Protein AF-A0A2S0X9G0-F1 (afdb_monomer_lite)

InterPro domains:
  IPR006170 Pheromone/general odorant binding protein [PF01395] (40-146)
  IPR006170 Pheromone/general odorant binding protein [SM00708] (43-147)
  IPR036728 Pheromone/general odorant binding protein superfamily [G3DSA:1.10.238.20] (31-153)
  IPR036728 Pheromone/general odorant binding protein superfamily [SSF47565] (37-153)

Foldseek 3Di:
DDDPPPPPPVVVVVVPPPPVPPQLPDLCPPHPLCCVLLVLLVLLVVLCVVLVDDLVLLVCQLQDPPLPDHDDDDSSLSSLLSSLVSLVQDDPPDQWGDCVSVVVSVVVDDPVSVVLVCQLQPPLGGQDDPDSSVRSVSSLSSSCVRHSSRRHRRNCSPVSVVSVVVVD

Sequence (168 aa):
MIFDCKLNLSIVLWLANTTLTAAFINDTWPPQVIIEAFDMVGFAEKCLKETNADIKKLEEFTFAHDLTNLPDDRSLKCYMACIFRQYQFLQPDNPRLQLQTLFNVFPAMTDDERSHFLKMASGCTKLRAKDPCDAVYIANVCMKRNANDYYYIPYDVEYWSNRNKNGK

Structure (mmCIF, N/CA/C/O backbone):
data_AF-A0A2S0X9G0-F1
#
_entry.id   AF-A0A2S0X9G0-F1
#
loop_
_atom_site.group_PDB
_atom_site.id
_atom_site.type_symbol
_atom_site.label_atom_id
_atom_site.label_alt_id
_atom_site.label_comp_id
_atom_site.label_asym_id
_atom_site.label_entity_id
_atom_site.label_seq_id
_atom_site.pdbx_PDB_ins_code
_atom_site.Cartn_x
_atom_site.Cartn_y
_atom_site.Cartn_z
_atom_site.occupancy
_atom_site.B_iso_or_equiv
_atom_site.auth_seq_id
_atom_site.auth_comp_id
_atom_site.auth_asym_id
_atom_site.auth_atom_id
_atom_site.pdbx_PDB_model_num
ATOM 1 N N . MET A 1 1 ? 51.648 -26.409 31.614 1.00 36.12 1 MET A N 1
ATOM 2 C CA . MET A 1 1 ? 50.204 -26.152 31.794 1.00 36.12 1 MET A CA 1
ATOM 3 C C . MET A 1 1 ? 49.610 -25.936 30.419 1.00 36.12 1 MET A C 1
ATOM 5 O O . MET A 1 1 ? 49.931 -24.950 29.775 1.00 36.12 1 MET A O 1
ATOM 9 N N . ILE A 1 2 ? 48.874 -26.934 29.940 1.00 36.69 2 ILE A N 1
ATOM 10 C CA . ILE A 1 2 ? 48.256 -26.984 28.614 1.00 36.69 2 ILE A CA 1
ATOM 11 C C . ILE A 1 2 ? 46.807 -26.537 28.819 1.00 36.69 2 ILE A C 1
ATOM 13 O O . ILE A 1 2 ? 46.077 -27.200 29.551 1.00 36.69 2 ILE A O 1
ATOM 17 N N . PHE A 1 3 ? 46.403 -25.405 28.240 1.00 39.44 3 PHE A N 1
ATOM 18 C CA . PHE A 1 3 ? 44.984 -25.071 28.122 1.00 39.44 3 PHE A CA 1
ATOM 19 C C . PHE A 1 3 ? 44.462 -25.719 26.839 1.00 39.44 3 PHE A C 1
ATOM 21 O O . PHE A 1 3 ? 44.583 -25.176 25.745 1.00 39.44 3 PHE A O 1
ATOM 28 N N . ASP A 1 4 ? 43.927 -26.925 27.005 1.00 41.88 4 ASP A N 1
ATOM 29 C CA . ASP A 1 4 ? 43.136 -27.651 26.015 1.00 41.88 4 ASP A CA 1
ATOM 30 C C . ASP A 1 4 ? 41.819 -26.887 25.786 1.00 41.88 4 ASP A C 1
ATOM 32 O O . ASP A 1 4 ? 40.852 -27.027 26.537 1.00 41.88 4 ASP A O 1
ATOM 36 N N . CYS A 1 5 ? 41.769 -26.032 24.763 1.00 42.88 5 CYS A N 1
ATOM 37 C CA . CYS A 1 5 ? 40.520 -25.424 24.313 1.00 42.88 5 CYS A CA 1
ATOM 38 C C . CYS A 1 5 ? 39.853 -26.372 23.306 1.00 42.88 5 CYS A C 1
ATOM 40 O O . CYS A 1 5 ? 39.975 -26.214 22.092 1.00 42.88 5 CYS A O 1
ATOM 42 N N . LYS A 1 6 ? 39.165 -27.405 23.808 1.00 45.22 6 LYS A N 1
ATOM 43 C CA . LYS A 1 6 ? 38.261 -28.228 22.993 1.00 45.22 6 LYS A CA 1
ATOM 44 C C . LYS A 1 6 ? 37.012 -27.411 22.669 1.00 45.22 6 LYS A C 1
ATOM 46 O O . LYS A 1 6 ? 36.006 -27.482 23.372 1.00 45.22 6 LYS A O 1
ATOM 51 N N . LEU A 1 7 ? 37.097 -26.613 21.608 1.00 47.53 7 LEU A N 1
ATOM 52 C CA . LEU A 1 7 ? 35.956 -25.930 21.012 1.00 47.53 7 LEU A CA 1
ATOM 53 C C . LEU A 1 7 ? 34.974 -27.003 20.509 1.00 47.53 7 LEU A C 1
ATOM 55 O O . LEU A 1 7 ? 35.264 -27.749 19.575 1.00 47.53 7 LEU A O 1
ATOM 59 N N 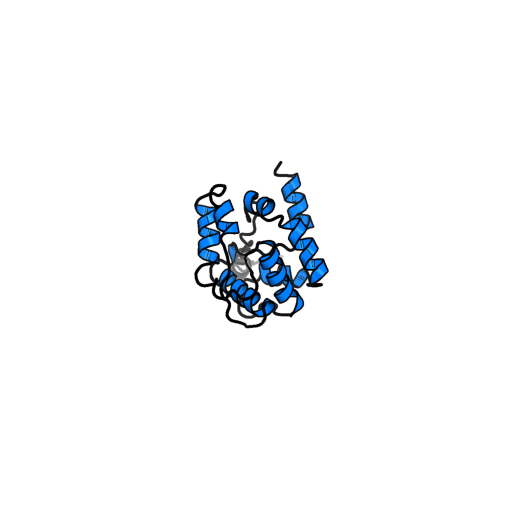. ASN A 1 8 ? 33.835 -27.139 21.186 1.00 45.47 8 ASN A N 1
ATOM 60 C CA . ASN A 1 8 ? 32.803 -28.111 20.848 1.00 45.47 8 ASN A CA 1
ATOM 61 C C . ASN A 1 8 ? 32.171 -27.722 19.499 1.00 45.47 8 ASN A C 1
ATOM 63 O O . ASN A 1 8 ? 31.402 -26.762 19.427 1.00 45.47 8 ASN A O 1
ATOM 67 N N . LEU A 1 9 ? 32.495 -28.472 18.437 1.00 50.16 9 LEU A N 1
ATOM 68 C CA . LEU A 1 9 ? 32.003 -28.260 17.065 1.00 50.16 9 LEU A CA 1
ATOM 69 C C . LEU A 1 9 ? 30.465 -28.212 16.958 1.00 50.16 9 LEU A C 1
ATOM 71 O O . LEU A 1 9 ? 29.936 -27.707 15.972 1.00 50.16 9 LEU A O 1
ATOM 75 N N . SER A 1 10 ? 29.742 -28.691 17.972 1.00 48.56 10 SER A N 1
ATOM 76 C CA . SER A 1 10 ? 28.276 -28.689 18.002 1.00 48.56 10 SER A CA 1
ATOM 77 C C . SER A 1 10 ? 27.670 -27.302 18.257 1.00 48.56 10 SER A C 1
ATOM 79 O O . SER A 1 10 ? 26.513 -27.080 17.920 1.00 48.56 10 SER A O 1
ATOM 81 N N . ILE A 1 11 ? 28.424 -26.358 18.837 1.00 50.12 11 ILE A N 1
ATOM 82 C CA . ILE A 1 11 ? 27.912 -25.015 19.178 1.00 50.12 11 ILE A CA 1
ATOM 83 C C . ILE A 1 11 ? 28.021 -24.055 17.979 1.00 50.12 11 ILE A C 1
ATOM 85 O O . ILE A 1 11 ? 27.203 -23.152 17.827 1.00 50.12 11 ILE A O 1
ATOM 89 N N . VAL A 1 12 ? 28.970 -24.290 17.066 1.00 49.12 12 VAL A N 1
ATOM 90 C CA . VAL A 1 12 ? 29.195 -23.435 15.884 1.00 49.12 12 VAL A CA 1
ATOM 91 C C . VAL A 1 12 ? 28.094 -23.606 14.823 1.00 49.12 12 VAL A C 1
ATOM 93 O O . VAL A 1 12 ? 27.843 -22.697 14.039 1.00 49.12 12 VAL A O 1
ATOM 96 N N . LEU A 1 13 ? 27.369 -24.729 14.832 1.00 46.62 13 LEU A N 1
ATOM 97 C CA . LEU A 1 13 ? 26.299 -25.016 13.866 1.00 46.62 13 LEU A CA 1
ATOM 98 C C . LEU A 1 13 ? 24.929 -24.413 14.226 1.00 46.62 13 LEU A C 1
ATOM 100 O O . LEU A 1 13 ? 24.051 -24.379 13.369 1.00 46.62 13 LEU A O 1
ATOM 104 N N . TRP A 1 14 ? 24.739 -23.893 15.443 1.00 45.81 14 TRP A N 1
ATOM 105 C CA . TRP A 1 14 ? 23.471 -23.255 15.840 1.00 45.81 14 TRP A CA 1
ATOM 106 C C . TRP A 1 14 ? 23.420 -21.742 15.586 1.00 45.81 14 TRP A C 1
ATOM 108 O O . TRP A 1 14 ? 22.341 -21.162 15.627 1.00 45.81 14 TRP A O 1
ATOM 118 N N . LEU A 1 15 ? 24.550 -21.099 15.273 1.00 50.56 15 LEU A N 1
ATOM 119 C CA . LEU A 1 15 ? 24.608 -19.653 15.001 1.00 50.56 15 LEU A CA 1
ATOM 120 C C . LEU A 1 15 ? 24.669 -19.300 13.506 1.00 50.56 15 LEU A C 1
ATOM 122 O O . LEU A 1 15 ? 24.696 -18.126 13.157 1.00 50.56 15 LEU A O 1
ATOM 126 N N . ALA A 1 16 ? 24.660 -20.293 12.616 1.00 49.66 16 ALA A N 1
ATOM 127 C CA . ALA A 1 16 ? 24.769 -20.090 11.169 1.00 49.66 16 ALA A CA 1
ATOM 128 C C . ALA A 1 16 ? 23.437 -20.219 10.410 1.00 49.66 16 ALA A C 1
ATOM 130 O O . ALA A 1 16 ? 23.449 -20.297 9.186 1.00 49.66 16 ALA A O 1
ATOM 131 N N . ASN A 1 17 ? 22.294 -20.245 11.107 1.00 47.69 17 ASN A N 1
ATOM 132 C CA . ASN A 1 17 ? 20.987 -20.408 10.460 1.00 47.69 17 ASN A CA 1
ATOM 133 C C . ASN A 1 17 ? 19.982 -19.293 10.774 1.00 47.69 17 ASN A C 1
ATOM 135 O O . ASN A 1 17 ? 18.775 -19.498 10.710 1.00 47.69 17 ASN A O 1
ATOM 139 N N . THR A 1 18 ? 20.466 -18.083 11.055 1.00 49.00 18 THR A N 1
ATOM 140 C CA . THR A 1 18 ? 19.700 -16.884 10.711 1.00 49.00 18 THR A CA 1
ATOM 141 C C . THR A 1 18 ? 20.084 -16.511 9.288 1.00 49.00 18 THR A C 1
ATOM 143 O O . THR A 1 18 ? 20.912 -15.627 9.069 1.00 49.00 18 THR A O 1
ATOM 146 N N . THR A 1 19 ? 19.526 -17.208 8.296 1.00 49.62 19 THR A N 1
ATOM 147 C CA . THR A 1 19 ? 19.419 -16.587 6.977 1.00 49.62 19 THR A CA 1
ATOM 148 C C . THR A 1 19 ? 18.639 -15.306 7.210 1.00 49.62 19 THR A C 1
ATOM 150 O O . THR A 1 19 ? 17.457 -15.356 7.545 1.00 49.62 19 THR A O 1
ATOM 153 N N . LEU A 1 20 ? 19.335 -14.176 7.134 1.00 49.47 20 LEU A N 1
ATOM 154 C CA . LEU A 1 20 ? 18.734 -12.864 7.033 1.00 49.47 20 LEU A CA 1
ATOM 155 C C . LEU A 1 20 ? 17.784 -12.950 5.835 1.00 49.47 20 LEU A C 1
ATOM 157 O O . LEU A 1 20 ? 18.220 -12.848 4.690 1.00 49.47 20 LEU A O 1
ATOM 161 N N . THR A 1 21 ? 16.502 -13.221 6.071 1.00 45.59 21 THR A N 1
ATOM 162 C CA . THR A 1 21 ? 15.461 -12.967 5.082 1.00 45.59 21 THR A CA 1
ATOM 163 C C . THR A 1 21 ? 15.353 -11.456 5.021 1.00 45.59 21 THR A C 1
ATOM 165 O O . THR A 1 21 ? 14.495 -10.853 5.658 1.00 45.59 21 THR A O 1
ATOM 168 N N . ALA A 1 22 ? 16.320 -10.828 4.353 1.00 48.28 22 ALA A N 1
ATOM 169 C CA . ALA A 1 22 ? 16.195 -9.449 3.949 1.00 48.28 22 ALA A CA 1
ATOM 170 C C . ALA A 1 22 ? 14.930 -9.400 3.093 1.00 48.28 22 ALA A C 1
ATOM 172 O O . ALA A 1 22 ? 14.829 -10.108 2.089 1.00 48.28 22 ALA A O 1
ATOM 173 N N . ALA A 1 23 ? 13.931 -8.658 3.562 1.00 48.69 23 ALA A N 1
ATOM 174 C CA . ALA A 1 23 ? 12.718 -8.415 2.808 1.00 48.69 23 ALA A CA 1
ATOM 175 C C . ALA A 1 23 ? 13.100 -7.962 1.387 1.00 48.69 23 ALA A C 1
ATOM 177 O O . ALA A 1 23 ? 13.974 -7.114 1.221 1.00 48.69 23 ALA A O 1
ATOM 178 N N . PHE A 1 24 ? 12.453 -8.516 0.358 1.00 53.22 24 PHE A N 1
ATOM 179 C CA . PHE A 1 24 ? 12.685 -8.141 -1.046 1.00 53.22 24 PHE A CA 1
ATOM 180 C C . PHE A 1 24 ? 12.216 -6.714 -1.389 1.00 53.22 24 PHE A C 1
ATOM 182 O O . PHE A 1 24 ? 12.339 -6.302 -2.542 1.00 53.22 24 PHE A O 1
ATOM 189 N N . ILE A 1 25 ? 11.747 -5.931 -0.407 1.00 58.75 25 ILE A N 1
ATOM 190 C CA . ILE A 1 25 ? 11.755 -4.462 -0.466 1.00 58.75 25 ILE A CA 1
ATOM 191 C C . ILE A 1 25 ? 13.230 -4.031 -0.457 1.00 58.75 25 ILE A C 1
ATOM 193 O O . ILE A 1 25 ? 13.806 -3.639 0.554 1.00 58.75 25 ILE A O 1
ATOM 197 N N . ASN A 1 26 ? 13.865 -4.236 -1.600 1.00 62.97 26 ASN A N 1
ATOM 198 C CA . ASN A 1 26 ? 15.242 -3.909 -1.896 1.00 62.97 26 ASN A CA 1
ATOM 199 C C . ASN A 1 26 ? 15.297 -2.515 -2.540 1.00 62.97 26 ASN A C 1
ATOM 201 O O . ASN A 1 26 ? 14.286 -1.819 -2.675 1.00 62.97 26 ASN A O 1
ATOM 205 N N . ASP A 1 27 ? 16.478 -2.123 -3.004 1.00 64.25 27 ASP A N 1
ATOM 206 C CA . ASP A 1 27 ? 16.679 -0.826 -3.652 1.00 64.25 27 ASP A CA 1
ATOM 207 C C . ASP A 1 27 ? 15.912 -0.658 -4.981 1.00 64.25 27 ASP A C 1
ATOM 209 O O . ASP A 1 27 ? 15.796 0.465 -5.469 1.00 64.25 27 ASP A O 1
ATOM 213 N N . THR A 1 28 ? 15.359 -1.729 -5.570 1.00 76.25 28 THR A N 1
ATOM 214 C CA . THR A 1 28 ? 14.681 -1.685 -6.880 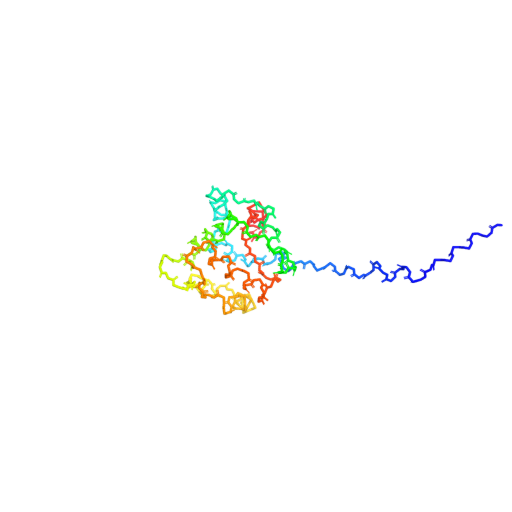1.00 76.25 28 THR A CA 1
ATOM 215 C C . THR A 1 28 ? 13.161 -1.830 -6.816 1.00 76.25 28 THR A C 1
ATOM 217 O O . THR A 1 28 ? 12.490 -1.515 -7.797 1.00 76.25 28 THR A O 1
ATOM 220 N N . TRP A 1 29 ? 12.594 -2.248 -5.680 1.00 84.12 29 TRP A N 1
ATOM 221 C CA . TRP A 1 29 ? 11.149 -2.384 -5.482 1.00 84.12 29 TRP A CA 1
ATOM 222 C C . TRP A 1 29 ? 10.610 -1.392 -4.430 1.00 84.12 29 TRP A C 1
ATOM 224 O O . TRP A 1 29 ? 11.281 -1.175 -3.419 1.00 84.12 29 TRP A O 1
ATOM 234 N N . PRO A 1 30 ? 9.416 -0.793 -4.618 1.00 89.50 30 PRO A N 1
ATOM 235 C CA . PRO A 1 30 ? 8.621 -0.778 -5.845 1.00 89.50 30 PRO A CA 1
ATOM 236 C C . PRO A 1 30 ? 9.349 -0.086 -7.011 1.00 89.50 30 PRO A C 1
ATOM 238 O O . PRO A 1 30 ? 10.266 0.703 -6.772 1.00 89.50 30 PRO A O 1
ATOM 241 N N . PRO A 1 31 ? 8.943 -0.352 -8.265 1.00 90.62 31 PRO A N 1
ATOM 242 C CA . PRO A 1 31 ? 9.550 0.269 -9.439 1.00 90.62 31 PRO A CA 1
ATOM 243 C C . PRO A 1 31 ? 9.440 1.795 -9.409 1.00 90.62 31 PRO A C 1
ATOM 245 O O . PRO A 1 31 ? 8.394 2.333 -9.040 1.00 90.62 31 PRO A O 1
ATOM 248 N N . GLN A 1 32 ? 10.472 2.499 -9.884 1.00 88.12 32 GLN A N 1
ATOM 249 C CA . GLN A 1 32 ? 10.495 3.970 -9.904 1.00 88.12 32 GLN A CA 1
ATOM 250 C C . GLN A 1 32 ? 9.287 4.570 -10.637 1.00 88.12 32 GLN A C 1
ATOM 252 O O . GLN A 1 32 ? 8.679 5.531 -10.170 1.00 88.12 32 GLN A O 1
ATOM 257 N N . VAL A 1 33 ? 8.868 3.937 -11.734 1.00 91.50 33 VAL A N 1
ATOM 258 C CA . VAL A 1 33 ? 7.690 4.365 -12.496 1.00 91.50 33 VAL A CA 1
ATOM 259 C C . VAL A 1 33 ? 6.392 4.300 -11.680 1.00 91.50 33 VAL A C 1
ATOM 261 O O . VAL A 1 33 ? 5.517 5.141 -11.861 1.00 91.50 33 VAL A O 1
ATOM 264 N N . I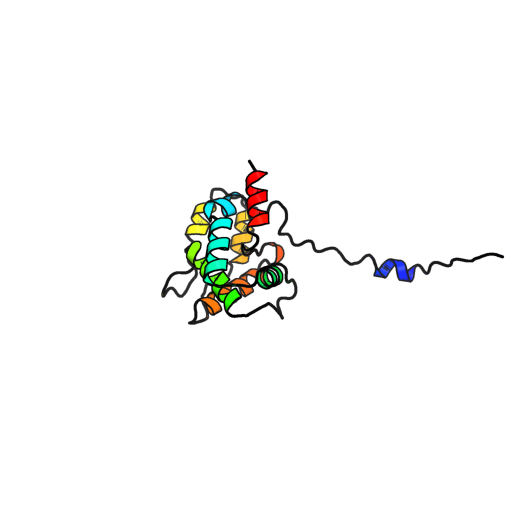LE A 1 34 ? 6.267 3.347 -10.748 1.00 92.62 34 ILE A N 1
ATOM 265 C CA . ILE A 1 34 ? 5.120 3.258 -9.833 1.00 92.62 34 ILE A CA 1
ATOM 266 C C . ILE A 1 34 ? 5.191 4.377 -8.798 1.00 92.62 34 ILE A C 1
ATOM 268 O O . ILE A 1 34 ? 4.180 5.023 -8.535 1.00 92.62 34 ILE A O 1
ATOM 272 N N . ILE A 1 35 ? 6.380 4.637 -8.250 1.00 90.19 35 ILE A N 1
ATOM 273 C CA . ILE A 1 35 ? 6.596 5.687 -7.248 1.00 90.19 35 ILE A CA 1
ATOM 274 C C . ILE A 1 35 ? 6.173 7.052 -7.793 1.00 90.19 35 ILE A C 1
ATOM 276 O O . ILE A 1 35 ? 5.465 7.795 -7.111 1.00 90.19 35 ILE A O 1
ATOM 280 N N . GLU A 1 36 ? 6.565 7.350 -9.030 1.00 90.62 36 GLU A N 1
ATOM 281 C CA . GLU A 1 36 ? 6.266 8.611 -9.707 1.00 90.62 36 GLU A CA 1
ATOM 282 C C . GLU A 1 36 ? 4.812 8.696 -10.174 1.00 90.62 36 GLU A C 1
ATOM 284 O O . GLU A 1 36 ? 4.138 9.685 -9.889 1.00 90.62 36 GLU A O 1
ATOM 289 N N . ALA A 1 37 ? 4.298 7.659 -10.848 1.00 92.69 37 ALA A N 1
ATOM 290 C CA . ALA A 1 37 ? 2.930 7.665 -11.373 1.00 92.69 37 ALA A CA 1
ATOM 291 C C . ALA A 1 37 ? 1.870 7.795 -10.270 1.00 92.69 37 ALA A C 1
ATOM 293 O O . ALA A 1 37 ? 0.782 8.319 -10.515 1.00 92.69 37 ALA A O 1
ATOM 294 N N . PHE A 1 38 ? 2.186 7.321 -9.065 1.00 93.56 38 PHE A N 1
ATOM 295 C CA . PHE A 1 38 ? 1.283 7.332 -7.925 1.00 93.56 38 PHE A CA 1
ATOM 296 C C . PHE A 1 38 ? 1.659 8.331 -6.830 1.00 93.56 38 PHE A C 1
ATOM 298 O O . PHE A 1 38 ? 1.062 8.244 -5.763 1.00 93.56 38 PHE A O 1
ATOM 305 N N . ASP A 1 39 ? 2.621 9.238 -7.050 1.00 93.12 39 ASP A N 1
ATOM 306 C CA . ASP A 1 39 ? 3.087 10.213 -6.045 1.00 93.12 39 ASP A CA 1
ATOM 307 C C . ASP A 1 39 ? 3.164 9.602 -4.630 1.00 93.12 39 ASP A C 1
ATOM 309 O O . ASP A 1 39 ? 2.537 10.065 -3.672 1.00 93.12 39 ASP A O 1
ATOM 313 N N . MET A 1 40 ? 3.865 8.466 -4.508 1.00 91.94 40 MET A N 1
ATOM 314 C CA . MET A 1 40 ? 3.816 7.654 -3.282 1.00 91.94 40 MET A CA 1
ATOM 315 C C . MET A 1 40 ? 4.235 8.456 -2.043 1.00 91.94 40 MET A C 1
ATOM 317 O O . MET A 1 40 ? 3.694 8.235 -0.960 1.00 91.94 40 MET A O 1
ATOM 321 N N . VAL A 1 41 ? 5.154 9.411 -2.218 1.00 91.31 41 VAL A N 1
ATOM 322 C CA . VAL A 1 41 ? 5.638 10.319 -1.173 1.00 91.31 41 VAL A CA 1
ATOM 323 C C . VAL A 1 41 ? 4.543 11.302 -0.755 1.00 91.31 41 VAL A C 1
ATOM 325 O O . VAL A 1 41 ? 4.163 11.317 0.417 1.00 91.31 41 VAL A O 1
ATOM 328 N N . GLY A 1 42 ? 3.983 12.073 -1.694 1.00 93.88 42 GLY A N 1
ATOM 329 C CA . GLY A 1 42 ? 2.966 13.077 -1.379 1.00 93.88 42 GLY A CA 1
ATOM 330 C C . GLY A 1 42 ? 1.683 12.460 -0.819 1.00 93.88 42 GLY A C 1
ATOM 331 O O . GLY A 1 42 ? 1.068 12.991 0.113 1.00 93.88 42 GLY A O 1
ATOM 332 N N . PHE A 1 43 ? 1.289 11.287 -1.317 1.00 95.94 43 PHE A N 1
ATOM 333 C CA . PHE A 1 43 ? 0.122 10.575 -0.797 1.00 95.94 43 PHE A CA 1
ATOM 334 C C . PHE A 1 43 ? 0.367 9.968 0.585 1.00 95.94 43 PHE A C 1
ATOM 336 O O . PHE A 1 43 ? -0.546 10.009 1.416 1.00 95.94 43 PHE A O 1
ATOM 343 N N . ALA A 1 44 ? 1.577 9.477 0.876 1.00 95.75 44 ALA A N 1
ATOM 344 C CA . ALA A 1 44 ? 1.928 9.028 2.220 1.00 95.75 44 ALA A CA 1
ATOM 345 C C . ALA A 1 44 ? 1.848 10.167 3.239 1.00 95.75 44 ALA A C 1
ATOM 347 O O . ALA A 1 44 ? 1.175 10.007 4.259 1.00 95.75 44 ALA A O 1
ATOM 348 N N . GLU A 1 45 ? 2.453 11.323 2.948 1.00 95.50 45 GLU A N 1
ATOM 349 C CA . GLU A 1 45 ? 2.397 12.511 3.812 1.00 95.50 45 GLU A CA 1
ATOM 350 C C . GLU A 1 45 ? 0.951 12.928 4.101 1.00 95.50 45 GLU A C 1
ATOM 352 O O . GLU A 1 45 ? 0.551 13.119 5.256 1.00 95.50 45 GLU A O 1
ATOM 357 N N . LYS A 1 46 ? 0.137 13.021 3.044 1.00 96.94 46 LYS A N 1
ATOM 358 C CA . LYS A 1 46 ? -1.275 13.391 3.149 1.00 96.94 46 LYS A CA 1
ATOM 359 C C . LYS A 1 46 ? -2.049 12.413 4.030 1.00 96.94 46 LYS A C 1
ATOM 361 O O . LYS A 1 46 ? -2.785 12.841 4.920 1.00 96.94 46 LYS A O 1
ATOM 366 N N . CYS A 1 47 ? -1.885 11.113 3.801 1.00 98.06 47 CYS A N 1
ATOM 367 C CA . CYS A 1 47 ? -2.624 10.093 4.534 1.00 98.06 47 CYS A CA 1
ATOM 368 C C . CYS A 1 47 ? -2.153 9.943 5.985 1.00 98.06 47 CYS A C 1
ATOM 370 O O . CYS A 1 47 ? -2.985 9.681 6.857 1.00 98.06 47 CYS A O 1
ATOM 372 N N . LEU A 1 48 ? -0.868 10.171 6.278 1.00 97.06 48 LEU A N 1
ATOM 373 C CA . LEU A 1 48 ? -0.353 10.204 7.650 1.00 97.06 48 LEU A CA 1
ATOM 374 C C . LEU A 1 48 ? -1.010 11.349 8.424 1.00 97.06 48 LEU A C 1
ATOM 376 O O . LEU A 1 48 ? -1.530 11.137 9.518 1.00 97.06 48 LEU A O 1
ATOM 380 N N . LYS A 1 49 ? -1.081 12.539 7.814 1.00 96.94 49 LYS A N 1
ATOM 381 C CA . LYS A 1 49 ? -1.738 13.711 8.406 1.00 96.94 49 LYS A CA 1
ATOM 382 C C . LYS A 1 49 ? -3.243 13.512 8.615 1.00 96.94 49 LYS A C 1
ATOM 384 O O . LYS A 1 49 ? -3.773 13.956 9.627 1.00 96.94 49 LYS A O 1
ATOM 389 N N . GLU A 1 50 ? -3.935 12.873 7.670 1.00 97.81 50 GLU A N 1
ATOM 390 C CA . GLU A 1 50 ? -5.386 12.641 7.758 1.00 97.81 50 GLU A CA 1
ATOM 391 C C . GLU A 1 50 ? -5.752 11.639 8.859 1.00 97.81 50 GLU A C 1
ATOM 393 O O . GLU A 1 50 ? -6.773 11.792 9.527 1.00 97.81 50 GLU A O 1
ATOM 398 N N . THR A 1 51 ? -4.937 10.602 9.039 1.00 97.94 51 THR A N 1
ATOM 399 C CA . THR A 1 51 ? -5.315 9.438 9.857 1.00 97.94 51 THR A CA 1
ATOM 400 C C . THR A 1 51 ? -4.600 9.366 11.195 1.00 97.94 51 THR A C 1
ATOM 402 O O . THR A 1 51 ? -5.043 8.621 12.070 1.00 97.94 51 THR A O 1
ATOM 405 N N . ASN A 1 52 ? -3.513 10.126 11.363 1.00 96.44 52 ASN A N 1
ATOM 406 C CA . ASN A 1 52 ? -2.620 10.038 12.515 1.00 96.44 52 ASN A CA 1
ATOM 407 C C . ASN A 1 52 ? -2.149 8.589 12.766 1.00 96.44 52 ASN A C 1
ATOM 409 O O . ASN A 1 52 ? -2.122 8.113 13.903 1.00 96.44 52 ASN A O 1
ATOM 413 N N . ALA A 1 53 ? -1.871 7.854 11.684 1.00 97.31 53 ALA A N 1
ATOM 414 C CA . ALA A 1 53 ? -1.374 6.486 11.753 1.00 97.31 53 ALA A CA 1
ATOM 415 C C . ALA A 1 53 ? 0.045 6.437 12.329 1.00 97.31 53 ALA A C 1
ATOM 417 O O . ALA A 1 53 ? 0.878 7.298 12.046 1.00 97.31 53 ALA A O 1
ATOM 418 N N . ASP A 1 54 ? 0.312 5.409 13.132 1.00 95.81 54 ASP A N 1
ATOM 419 C CA . ASP A 1 54 ? 1.636 5.170 13.696 1.00 95.81 54 ASP A CA 1
ATOM 420 C C . ASP A 1 54 ? 2.545 4.549 12.630 1.00 95.81 54 ASP A C 1
ATOM 422 O O . ASP A 1 54 ? 2.300 3.433 12.160 1.00 95.81 54 ASP A O 1
ATOM 426 N N . ILE A 1 55 ? 3.602 5.274 12.263 1.00 94.31 55 ILE A N 1
ATOM 427 C CA . ILE A 1 55 ? 4.604 4.832 11.287 1.00 94.31 55 ILE A CA 1
ATOM 428 C C . ILE A 1 55 ? 5.200 3.481 11.687 1.00 94.31 55 ILE A C 1
ATOM 430 O O . ILE A 1 55 ? 5.364 2.623 10.823 1.00 94.31 55 ILE A O 1
ATOM 434 N N . LYS A 1 56 ? 5.439 3.242 12.983 1.00 93.81 56 LYS A N 1
ATOM 435 C CA . LYS A 1 56 ? 6.008 1.970 13.450 1.00 93.81 56 LYS A CA 1
ATOM 436 C C . LYS A 1 56 ? 5.093 0.798 13.138 1.00 93.81 56 LYS A C 1
ATOM 438 O O . LYS A 1 56 ? 5.560 -0.257 12.740 1.00 93.81 56 LYS A O 1
ATOM 443 N N . LYS A 1 57 ? 3.779 0.989 13.239 1.00 95.81 57 LYS A N 1
ATOM 444 C CA . LYS A 1 57 ? 2.814 -0.065 12.913 1.00 95.81 57 LYS A CA 1
ATOM 445 C C . LYS A 1 57 ? 2.668 -0.291 11.414 1.00 95.81 57 LYS A C 1
ATOM 447 O O . LYS A 1 57 ? 2.404 -1.413 10.994 1.00 95.81 57 LYS A O 1
ATOM 452 N N . LEU A 1 58 ? 2.827 0.757 10.604 1.00 95.62 58 LEU A N 1
ATOM 453 C CA . LEU A 1 58 ? 2.874 0.629 9.144 1.00 95.62 58 LEU A CA 1
ATOM 454 C C . LEU A 1 58 ? 4.115 -0.153 8.706 1.00 95.62 58 LEU A C 1
ATOM 456 O O . LEU A 1 58 ? 4.011 -1.039 7.856 1.00 95.62 58 LEU A O 1
ATOM 460 N N . GLU A 1 59 ? 5.255 0.129 9.330 1.00 92.88 59 GLU A N 1
ATOM 461 C CA . GLU A 1 59 ? 6.503 -0.610 9.155 1.00 92.88 59 GLU A CA 1
ATOM 462 C C . GLU A 1 59 ? 6.359 -2.070 9.610 1.00 92.88 59 GLU A C 1
ATOM 464 O O . GLU A 1 59 ? 6.603 -2.983 8.820 1.00 92.88 59 GLU A O 1
ATOM 469 N N . GLU A 1 60 ? 5.864 -2.307 10.830 1.00 93.94 60 GLU A N 1
ATOM 470 C CA . GLU A 1 60 ? 5.586 -3.645 11.366 1.00 93.94 60 GLU A CA 1
ATOM 471 C C . GLU A 1 60 ? 4.650 -4.433 10.444 1.00 93.94 60 GLU A C 1
ATOM 473 O O . GLU A 1 60 ? 4.939 -5.576 10.100 1.00 93.94 60 GLU A O 1
ATOM 478 N N . PHE A 1 61 ? 3.551 -3.830 9.980 1.00 95.81 61 PHE A N 1
ATOM 479 C CA . PHE A 1 61 ? 2.643 -4.484 9.040 1.00 95.81 61 PHE A CA 1
ATOM 480 C C . PHE A 1 61 ? 3.347 -4.817 7.721 1.00 95.81 61 PHE A C 1
ATOM 482 O O . PHE A 1 61 ? 3.164 -5.908 7.175 1.00 95.81 61 PHE A O 1
ATOM 489 N N . THR A 1 62 ? 4.147 -3.891 7.191 1.00 93.12 62 THR A N 1
ATOM 490 C CA . THR A 1 62 ? 4.841 -4.059 5.909 1.00 93.12 62 THR A CA 1
ATOM 491 C C . THR A 1 62 ? 5.843 -5.207 5.981 1.00 93.12 62 THR A C 1
ATOM 493 O O . THR A 1 62 ? 5.761 -6.124 5.165 1.00 93.12 62 THR A O 1
ATOM 496 N N . PHE A 1 63 ? 6.689 -5.242 7.011 1.00 91.06 63 PHE A N 1
ATOM 497 C CA . PHE A 1 63 ? 7.776 -6.217 7.134 1.00 91.06 63 PHE A CA 1
ATOM 498 C C . PHE A 1 63 ? 7.435 -7.488 7.922 1.00 91.06 63 PHE A C 1
ATOM 500 O O . PHE A 1 63 ? 8.242 -8.414 7.964 1.00 91.06 63 PHE A O 1
ATOM 507 N N . ALA A 1 64 ? 6.245 -7.595 8.520 1.00 92.88 64 ALA A N 1
ATOM 508 C CA . ALA A 1 64 ? 5.840 -8.817 9.209 1.00 92.88 64 ALA A CA 1
ATOM 509 C C . ALA A 1 64 ? 5.861 -10.039 8.270 1.00 92.88 64 ALA A C 1
ATOM 511 O O . ALA A 1 64 ? 5.219 -10.046 7.213 1.00 92.88 64 ALA A O 1
ATOM 512 N N . HIS A 1 65 ? 6.561 -11.093 8.691 1.00 90.00 65 HIS A N 1
ATOM 513 C CA . HIS A 1 65 ? 6.520 -12.418 8.060 1.00 90.00 65 HIS A CA 1
ATOM 514 C C . HIS A 1 65 ? 5.476 -13.336 8.710 1.00 90.00 65 HIS A C 1
ATOM 516 O O . HIS A 1 65 ? 4.901 -14.188 8.034 1.00 90.00 65 HIS A O 1
ATOM 522 N N . ASP A 1 66 ? 5.188 -13.136 9.999 1.00 92.62 66 ASP A N 1
ATOM 523 C CA . ASP A 1 66 ? 4.059 -13.783 10.662 1.00 92.62 66 ASP A CA 1
ATOM 524 C C . ASP A 1 66 ? 2.760 -13.036 10.328 1.00 92.62 66 ASP A C 1
ATOM 526 O O . ASP A 1 66 ? 2.514 -11.921 10.784 1.00 92.62 66 ASP A O 1
ATOM 530 N N . LEU A 1 67 ? 1.920 -13.666 9.507 1.00 91.94 67 LEU A N 1
ATOM 531 C CA . LEU A 1 67 ? 0.643 -13.105 9.059 1.00 91.94 67 LEU A CA 1
ATOM 532 C C . LEU A 1 67 ? -0.525 -13.419 10.007 1.00 91.94 67 LEU A C 1
ATOM 534 O O . LEU A 1 67 ? -1.673 -13.102 9.680 1.00 91.94 67 LEU A O 1
ATOM 538 N N . THR A 1 68 ? -0.265 -14.085 11.137 1.00 91.81 68 THR A N 1
ATOM 539 C CA . THR A 1 68 ? -1.288 -14.420 12.139 1.00 91.81 68 THR A CA 1
ATOM 540 C C . THR A 1 68 ? -1.515 -13.297 13.146 1.00 91.81 68 THR A C 1
ATOM 542 O O . THR A 1 68 ? -2.619 -13.186 13.675 1.00 91.81 68 THR A O 1
ATOM 545 N N . ASN A 1 69 ? -0.517 -12.433 13.349 1.00 92.94 69 ASN A N 1
ATOM 546 C CA . ASN A 1 69 ? -0.551 -11.343 14.320 1.00 92.94 69 ASN A CA 1
ATOM 547 C C . ASN A 1 69 ? -0.083 -10.019 13.693 1.00 92.94 69 ASN A C 1
ATOM 549 O O . ASN A 1 69 ? 0.961 -9.474 14.044 1.00 92.94 69 ASN A O 1
ATOM 553 N N . LEU A 1 70 ? -0.847 -9.527 12.716 1.00 96.62 70 LEU A N 1
ATOM 554 C CA . LEU A 1 70 ? -0.585 -8.238 12.074 1.00 96.62 70 LEU A CA 1
ATOM 555 C C . LEU A 1 70 ? -1.210 -7.095 12.889 1.00 96.62 70 LEU A C 1
ATOM 557 O O . LEU A 1 70 ? -2.331 -7.265 13.373 1.00 96.62 70 LEU A O 1
ATOM 561 N N . PRO A 1 71 ? -0.570 -5.911 12.967 1.00 96.81 71 PRO A N 1
ATOM 562 C CA . PRO A 1 71 ? -1.216 -4.714 13.497 1.00 96.81 71 PRO A CA 1
ATOM 563 C C . PRO A 1 71 ? -2.564 -4.454 12.804 1.00 96.81 71 PRO A C 1
ATOM 565 O O . PRO A 1 71 ? -2.671 -4.563 11.579 1.00 96.81 71 PRO A O 1
ATOM 568 N N . ASP A 1 72 ? -3.607 -4.137 13.573 1.00 96.38 72 ASP A N 1
ATOM 569 C CA . ASP A 1 72 ? -4.987 -4.060 13.070 1.00 96.38 72 ASP A CA 1
ATOM 570 C C . ASP A 1 72 ? -5.803 -2.884 13.640 1.00 96.38 72 ASP A C 1
ATOM 572 O O . ASP A 1 72 ? -7.040 -2.870 13.577 1.00 96.38 72 ASP A O 1
ATOM 576 N N . ASP A 1 73 ? -5.127 -1.863 14.168 1.00 96.81 73 ASP A N 1
ATOM 577 C CA . ASP A 1 73 ? -5.810 -0.705 14.732 1.00 96.81 73 ASP A CA 1
ATOM 578 C C . ASP A 1 73 ? -6.456 0.192 13.668 1.00 96.81 73 ASP A C 1
ATOM 580 O O . ASP A 1 73 ? -6.169 0.151 12.467 1.00 96.81 73 ASP A O 1
ATOM 584 N N . ARG A 1 74 ? -7.370 1.041 14.141 1.00 97.88 74 ARG A N 1
ATOM 585 C CA . ARG A 1 74 ? -8.214 1.870 13.287 1.00 97.88 74 ARG A CA 1
ATOM 586 C C . ARG A 1 74 ? -7.420 2.848 12.419 1.00 97.88 74 ARG A C 1
ATOM 588 O O . ARG A 1 74 ? -7.798 3.023 11.260 1.00 97.88 74 ARG A O 1
ATOM 595 N N . SER A 1 75 ? -6.381 3.501 12.946 1.00 98.19 75 SER A N 1
ATOM 596 C CA . SER A 1 75 ? -5.665 4.530 12.182 1.00 98.19 75 SER A CA 1
ATOM 597 C C . SER A 1 75 ? -4.844 3.899 11.062 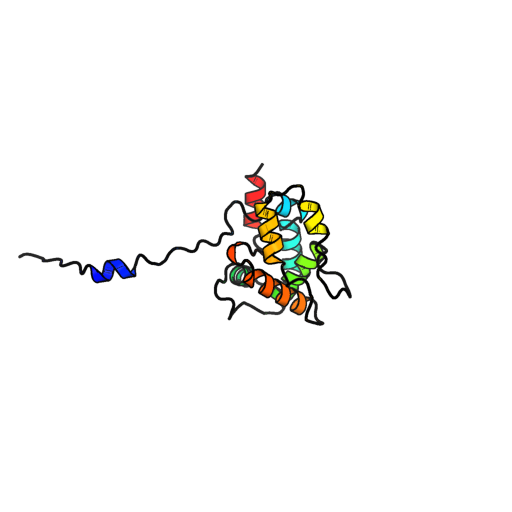1.00 98.19 75 SER A C 1
ATOM 599 O O . SER A 1 75 ? -4.906 4.390 9.937 1.00 98.19 75 SER A O 1
ATOM 601 N N . LEU A 1 76 ? -4.212 2.747 11.303 1.00 98.25 76 LEU A N 1
ATOM 602 C CA . LEU A 1 76 ? -3.531 1.965 10.266 1.00 98.25 76 LEU A CA 1
ATOM 603 C C . LEU A 1 76 ? -4.487 1.488 9.163 1.00 98.25 76 LEU A C 1
ATOM 605 O O . LEU A 1 76 ? -4.212 1.656 7.973 1.00 98.25 76 LEU A O 1
ATOM 609 N N . LYS A 1 77 ? -5.652 0.942 9.527 1.00 98.38 77 LYS A N 1
ATOM 610 C CA . LYS A 1 77 ? -6.656 0.505 8.540 1.00 98.38 77 LYS A CA 1
ATOM 611 C C . LYS A 1 77 ? -7.135 1.662 7.666 1.00 98.38 77 LYS A C 1
ATOM 613 O O . LYS A 1 77 ? -7.242 1.538 6.444 1.00 98.38 77 LYS A O 1
ATOM 618 N N . CYS A 1 78 ? -7.420 2.803 8.288 1.00 98.50 78 CYS A N 1
ATOM 619 C CA . CYS A 1 78 ? -7.872 3.980 7.560 1.00 98.50 78 CYS A CA 1
ATOM 620 C C . CYS A 1 78 ? -6.751 4.643 6.754 1.00 98.50 78 CYS A C 1
ATOM 622 O O . CYS A 1 78 ? -7.036 5.227 5.709 1.00 98.50 78 CYS A O 1
ATOM 624 N N . TYR A 1 79 ? -5.489 4.491 7.160 1.00 98.62 79 TYR A N 1
ATOM 625 C CA . TYR A 1 79 ? -4.338 4.883 6.355 1.00 98.62 79 TYR A CA 1
ATOM 626 C C . TYR A 1 79 ? -4.294 4.120 5.032 1.00 98.62 79 TYR A C 1
ATOM 628 O O . TYR A 1 79 ? -4.262 4.736 3.966 1.00 98.62 79 TYR A O 1
ATOM 636 N N . MET A 1 80 ? -4.409 2.789 5.079 1.00 98.38 80 MET A N 1
ATOM 637 C CA . MET A 1 80 ? -4.460 1.960 3.869 1.00 98.38 80 MET A CA 1
ATOM 638 C C . MET A 1 80 ? -5.626 2.368 2.956 1.00 98.38 80 MET A C 1
ATOM 640 O O . MET A 1 80 ? -5.454 2.517 1.746 1.00 98.38 80 MET A O 1
ATOM 644 N N . ALA A 1 81 ? -6.811 2.612 3.528 1.00 98.06 81 ALA A N 1
ATOM 645 C CA . ALA A 1 81 ? -7.958 3.100 2.763 1.00 98.06 81 ALA A CA 1
ATOM 646 C C . ALA A 1 81 ? -7.733 4.503 2.176 1.00 98.06 81 ALA A C 1
ATOM 648 O O . ALA A 1 81 ? -8.180 4.781 1.065 1.00 98.06 81 ALA A O 1
ATOM 649 N N . CYS A 1 82 ? -7.033 5.393 2.881 1.00 98.50 82 CYS A N 1
ATOM 650 C CA . CYS A 1 82 ? -6.634 6.690 2.349 1.00 98.50 82 CYS A CA 1
ATOM 651 C C . CYS A 1 82 ? -5.718 6.538 1.130 1.00 98.50 82 CYS A C 1
ATOM 653 O O . CYS A 1 82 ? -6.032 7.111 0.087 1.00 98.50 82 CYS A O 1
ATOM 655 N N . ILE A 1 83 ? -4.671 5.714 1.221 1.00 98.12 83 ILE A N 1
ATOM 656 C CA . ILE A 1 83 ? -3.755 5.442 0.104 1.00 98.12 83 ILE A CA 1
ATOM 657 C C . ILE A 1 83 ? -4.520 4.885 -1.102 1.00 98.12 83 ILE A C 1
ATOM 659 O O . ILE A 1 83 ? -4.404 5.407 -2.209 1.00 98.12 83 ILE A O 1
ATOM 663 N N . PHE A 1 84 ? -5.397 3.901 -0.888 1.00 97.88 84 PHE A N 1
ATOM 664 C CA . PHE A 1 84 ? -6.186 3.305 -1.969 1.00 97.88 84 PHE A CA 1
ATOM 665 C C . PHE A 1 84 ? -7.170 4.305 -2.599 1.00 97.88 84 PHE A C 1
ATOM 667 O O . PHE A 1 84 ? -7.461 4.196 -3.790 1.00 97.88 84 PHE A O 1
ATOM 674 N N . ARG A 1 85 ? -7.667 5.298 -1.847 1.00 97.31 85 ARG A N 1
ATOM 675 C CA . ARG A 1 85 ? -8.440 6.416 -2.416 1.00 97.31 85 ARG A CA 1
ATOM 676 C C . ARG A 1 85 ? -7.561 7.341 -3.255 1.00 97.31 85 ARG A C 1
ATOM 678 O O . ARG A 1 85 ? -7.996 7.715 -4.339 1.00 97.31 85 ARG A O 1
ATOM 685 N N . GLN A 1 86 ? -6.348 7.686 -2.805 1.00 97.44 86 GLN A N 1
ATOM 686 C CA . GLN A 1 86 ? -5.448 8.538 -3.599 1.00 97.44 86 GLN A CA 1
ATOM 687 C C . GLN A 1 86 ? -5.060 7.865 -4.926 1.00 97.44 86 GLN A C 1
ATOM 689 O O . GLN A 1 86 ? -5.082 8.509 -5.969 1.00 97.44 86 GLN A O 1
ATOM 694 N N . TYR A 1 87 ? -4.826 6.548 -4.918 1.00 96.38 87 TYR A N 1
ATOM 695 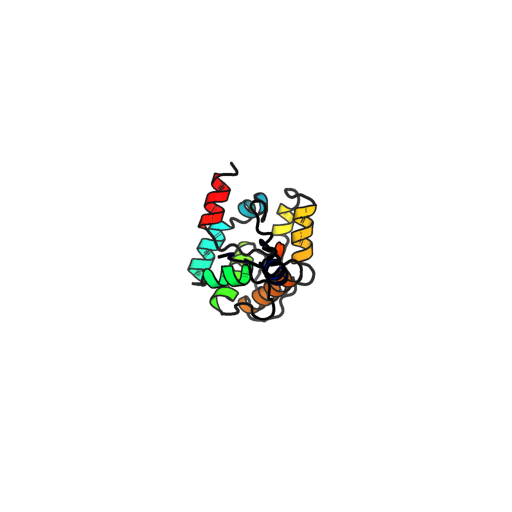C CA . TYR A 1 87 ? -4.569 5.756 -6.132 1.00 96.38 87 TYR A CA 1
ATOM 696 C C . TYR A 1 87 ? -5.811 5.506 -7.001 1.00 96.38 87 TYR A C 1
ATOM 698 O O . TYR A 1 87 ? -5.711 4.898 -8.068 1.00 96.38 87 TYR A O 1
ATOM 706 N N . GLN A 1 88 ? -6.989 5.949 -6.547 1.00 96.12 88 GLN A N 1
ATOM 707 C CA . GLN A 1 88 ? -8.296 5.706 -7.166 1.00 96.12 88 GLN A CA 1
ATOM 708 C C . GLN A 1 88 ? -8.701 4.222 -7.237 1.00 96.12 88 GLN A C 1
ATOM 710 O O . GLN A 1 88 ? -9.616 3.857 -7.976 1.00 96.12 88 GLN A O 1
ATOM 715 N N . PHE A 1 89 ? -8.074 3.368 -6.423 1.00 96.56 89 PHE A N 1
ATOM 716 C CA . PHE A 1 89 ? -8.438 1.957 -6.282 1.00 96.56 89 PHE A CA 1
ATOM 717 C C . PHE A 1 89 ? -9.705 1.769 -5.454 1.00 96.56 89 PHE A C 1
ATOM 719 O O . PHE A 1 89 ? -10.441 0.807 -5.664 1.00 96.56 89 PHE A O 1
ATOM 726 N N . LEU A 1 90 ? -9.966 2.673 -4.512 1.00 95.25 90 LEU A N 1
ATOM 727 C CA . LEU A 1 90 ? -11.159 2.658 -3.677 1.00 95.25 90 LEU A CA 1
ATOM 728 C C . LEU A 1 90 ? -12.120 3.762 -4.119 1.00 95.25 90 LEU A C 1
ATOM 730 O O . LEU A 1 90 ? -11.805 4.944 -3.997 1.00 95.25 90 LEU A O 1
ATOM 734 N N . GLN A 1 91 ? -13.304 3.370 -4.588 1.00 90.50 91 GLN A N 1
ATOM 735 C CA . GLN A 1 91 ? -14.390 4.287 -4.936 1.00 90.50 91 GLN A CA 1
ATOM 736 C C . GLN A 1 91 ? -15.586 4.091 -3.997 1.00 90.50 91 GLN A C 1
ATOM 738 O O . GLN A 1 91 ? -15.812 2.964 -3.542 1.00 90.50 91 GLN A O 1
ATOM 743 N N . PRO A 1 92 ? -16.362 5.155 -3.717 1.00 85.31 92 PRO A N 1
ATOM 744 C CA . PRO A 1 92 ? -17.622 5.034 -2.993 1.00 85.31 92 PRO A CA 1
ATOM 745 C C . PRO A 1 92 ? -18.545 4.002 -3.649 1.00 85.31 92 PRO A C 1
ATOM 747 O O . PRO A 1 92 ? -18.596 3.901 -4.874 1.00 85.31 92 PRO A O 1
ATOM 750 N N . ASP A 1 93 ? -19.246 3.225 -2.824 1.00 83.12 93 ASP A N 1
ATOM 751 C CA . ASP A 1 93 ? -20.301 2.282 -3.226 1.00 83.12 93 ASP A CA 1
ATOM 752 C C . ASP A 1 93 ? -19.888 1.155 -4.194 1.00 83.12 93 ASP A C 1
ATOM 754 O O . ASP A 1 93 ? -20.724 0.359 -4.627 1.00 83.12 93 ASP A O 1
ATOM 758 N N . ASN A 1 94 ? -18.595 1.014 -4.501 1.00 88.06 94 ASN A N 1
ATOM 759 C CA . ASN A 1 94 ? -18.099 -0.054 -5.357 1.00 88.06 94 ASN A CA 1
ATOM 760 C C . ASN A 1 94 ? -17.692 -1.279 -4.518 1.00 88.06 94 ASN A C 1
ATOM 762 O O . ASN A 1 94 ? -16.834 -1.165 -3.643 1.00 88.06 94 ASN A O 1
ATOM 766 N N . PRO A 1 95 ? -18.228 -2.484 -4.788 1.00 88.88 95 PRO A N 1
ATOM 767 C CA . PRO A 1 95 ? -17.868 -3.686 -4.035 1.00 88.88 95 PRO A CA 1
ATOM 768 C C . PRO A 1 95 ? -16.481 -4.249 -4.398 1.00 88.88 95 PRO A C 1
ATOM 770 O O . PRO A 1 95 ? -16.105 -5.325 -3.915 1.00 88.88 95 PRO A O 1
ATOM 773 N N . ARG A 1 96 ? -15.730 -3.594 -5.295 1.00 94.88 96 ARG A N 1
ATOM 774 C CA . ARG A 1 96 ? -14.421 -4.046 -5.771 1.00 94.88 96 ARG A CA 1
ATOM 775 C C . ARG A 1 96 ? -13.419 -2.906 -5.908 1.00 94.88 96 ARG A C 1
ATOM 777 O O . ARG A 1 96 ? -13.769 -1.798 -6.309 1.00 94.88 96 ARG A O 1
ATOM 784 N N . LEU A 1 97 ? -12.153 -3.241 -5.682 1.00 95.50 97 LEU A N 1
ATOM 785 C CA . LEU A 1 97 ? -11.028 -2.377 -6.013 1.00 95.50 97 LEU A CA 1
ATOM 786 C C . LEU A 1 97 ? -10.934 -2.146 -7.525 1.00 95.50 97 LEU A C 1
ATOM 788 O O . LEU A 1 97 ? -11.068 -3.083 -8.315 1.00 95.50 97 LEU A O 1
ATOM 792 N N . GLN A 1 98 ? -10.674 -0.901 -7.907 1.00 95.31 98 GLN A N 1
ATOM 793 C CA . GLN A 1 98 ? -10.562 -0.448 -9.289 1.00 95.31 98 GLN A CA 1
ATOM 794 C C . GLN A 1 98 ? -9.089 -0.292 -9.673 1.00 95.31 98 GLN A C 1
ATOM 796 O O . GLN A 1 98 ? -8.478 0.736 -9.425 1.00 95.31 98 GLN A O 1
ATOM 801 N N . LEU A 1 99 ? -8.497 -1.312 -10.292 1.00 94.69 99 LEU A N 1
ATOM 802 C CA . LEU A 1 99 ? -7.061 -1.317 -10.613 1.00 94.69 99 LEU A CA 1
ATOM 803 C C . LEU A 1 99 ? -6.730 -0.699 -11.983 1.00 94.69 99 LEU A C 1
ATOM 805 O O . LEU A 1 99 ? -5.623 -0.867 -12.484 1.00 94.69 99 LEU A O 1
ATOM 809 N N . GLN A 1 100 ? -7.671 0.015 -12.608 1.00 94.56 100 GLN A N 1
ATOM 810 C CA . GLN A 1 100 ? -7.467 0.578 -13.947 1.00 94.56 100 GLN A CA 1
ATOM 811 C C . GLN A 1 100 ? -6.296 1.566 -13.986 1.00 94.56 100 GLN A C 1
ATOM 813 O O . GLN A 1 100 ? -5.510 1.548 -14.928 1.00 94.56 100 GLN A O 1
ATOM 818 N N . THR A 1 101 ? -6.147 2.398 -12.953 1.00 94.12 101 THR A N 1
ATOM 819 C CA . THR A 1 101 ? -5.021 3.332 -12.837 1.00 94.12 101 THR A CA 1
ATOM 820 C C . THR A 1 101 ? -3.683 2.599 -12.757 1.00 94.12 101 THR A C 1
ATOM 822 O O . THR A 1 101 ? -2.731 3.035 -13.390 1.00 94.12 101 THR A O 1
ATOM 825 N N . LEU A 1 102 ? -3.622 1.437 -12.094 1.00 94.75 102 LEU A N 1
ATOM 826 C CA . LEU A 1 102 ? -2.434 0.576 -12.081 1.00 94.75 102 LEU A CA 1
ATOM 827 C C . LEU A 1 102 ? -2.136 -0.001 -13.470 1.00 94.75 102 LEU A C 1
ATOM 829 O O . LEU A 1 102 ? -0.999 0.048 -13.932 1.00 94.75 102 LEU A O 1
ATOM 833 N N . PHE A 1 103 ? -3.159 -0.488 -14.174 1.00 96.19 103 PHE A N 1
ATOM 834 C CA . PHE A 1 103 ? -2.993 -1.039 -15.521 1.00 96.19 103 PHE A CA 1
ATOM 835 C C . PHE A 1 103 ? -2.558 -0.001 -16.557 1.00 96.19 103 PHE A C 1
ATOM 837 O O . PHE A 1 103 ? -1.894 -0.360 -17.526 1.00 96.19 103 PHE A O 1
ATOM 844 N N . ASN A 1 104 ? -2.857 1.280 -16.345 1.00 96.69 104 ASN A N 1
ATOM 845 C CA . ASN A 1 104 ? -2.362 2.350 -17.210 1.00 96.69 104 ASN A CA 1
ATOM 846 C C . ASN A 1 104 ? -0.840 2.551 -17.091 1.00 96.69 104 ASN A C 1
ATOM 848 O O . ASN A 1 104 ? -0.228 3.052 -18.029 1.00 96.69 104 ASN A O 1
ATOM 852 N N . VAL A 1 105 ? -0.229 2.147 -15.969 1.00 95.94 105 VAL A N 1
ATOM 853 C CA . VAL A 1 105 ? 1.224 2.252 -15.733 1.00 95.94 105 VAL A CA 1
ATOM 854 C C . VAL A 1 105 ? 1.977 1.019 -16.246 1.00 95.94 105 VAL A C 1
ATOM 856 O O . VAL A 1 105 ? 3.148 1.110 -16.603 1.00 95.94 105 VAL A O 1
ATOM 859 N N . PHE A 1 106 ? 1.300 -0.127 -16.368 1.00 96.31 106 PHE A N 1
ATOM 860 C CA . PHE A 1 106 ? 1.899 -1.395 -16.799 1.00 96.31 106 PHE A CA 1
ATOM 861 C C . PHE A 1 106 ? 2.732 -1.327 -18.093 1.00 96.31 106 PHE A C 1
ATOM 863 O O . PHE A 1 106 ? 3.760 -1.996 -18.138 1.00 96.31 106 PHE A O 1
ATOM 870 N N . PRO A 1 107 ? 2.372 -0.568 -19.146 1.00 97.19 107 PRO A N 1
ATOM 871 C CA . PRO A 1 107 ? 3.204 -0.480 -20.349 1.00 97.19 107 PRO A CA 1
ATOM 872 C C . PRO A 1 107 ? 4.624 0.054 -20.110 1.00 97.19 107 PRO A C 1
ATOM 874 O O . PRO A 1 107 ? 5.503 -0.202 -20.924 1.00 97.19 107 PRO A O 1
ATOM 877 N N . ALA A 1 108 ? 4.847 0.784 -19.014 1.00 96.06 108 ALA A N 1
ATOM 878 C CA . ALA A 1 108 ? 6.149 1.323 -18.631 1.00 96.06 108 ALA A CA 1
ATOM 879 C C . ALA A 1 108 ? 6.909 0.427 -17.631 1.00 96.06 108 ALA A C 1
ATOM 881 O O . ALA A 1 108 ? 7.943 0.830 -17.107 1.00 96.06 108 ALA A O 1
ATOM 882 N N . MET A 1 109 ? 6.397 -0.776 -17.359 1.00 94.94 109 MET A N 1
ATOM 883 C CA . MET A 1 109 ? 6.973 -1.753 -16.437 1.00 94.94 109 MET A CA 1
ATOM 884 C C . MET A 1 109 ? 7.455 -2.991 -17.190 1.00 94.94 109 MET A C 1
ATOM 886 O O . MET A 1 109 ? 6.922 -3.353 -18.241 1.00 94.94 109 MET A O 1
ATOM 890 N N . THR A 1 110 ? 8.420 -3.691 -16.608 1.00 95.69 110 THR A N 1
ATOM 891 C CA . THR A 1 110 ? 8.858 -5.009 -17.077 1.00 95.69 110 THR A CA 1
ATOM 892 C C . THR A 1 110 ? 7.792 -6.084 -16.834 1.00 95.69 110 THR A C 1
ATOM 894 O O . THR A 1 110 ? 6.864 -5.924 -16.035 1.00 95.69 110 THR A O 1
ATOM 897 N N . ASP A 1 111 ? 7.910 -7.216 -17.528 1.00 95.75 111 ASP A N 1
ATOM 898 C CA . ASP A 1 111 ? 7.019 -8.373 -17.357 1.00 95.75 111 ASP A CA 1
ATOM 899 C C . ASP A 1 111 ? 7.046 -8.898 -15.917 1.00 95.75 111 ASP A C 1
ATOM 901 O O . ASP A 1 111 ? 5.988 -9.142 -15.330 1.00 95.75 111 ASP A O 1
ATOM 905 N N . ASP A 1 112 ? 8.241 -8.992 -15.331 1.00 93.56 112 ASP A N 1
ATOM 906 C CA . ASP A 1 112 ? 8.444 -9.479 -13.967 1.00 93.56 112 ASP A CA 1
ATOM 907 C C . ASP A 1 112 ? 7.766 -8.562 -12.944 1.00 93.56 112 ASP A C 1
ATOM 909 O O . ASP A 1 112 ? 6.971 -9.034 -12.126 1.00 93.56 112 ASP A O 1
ATOM 913 N N . GLU A 1 113 ? 7.968 -7.244 -13.038 1.00 94.19 113 GLU A N 1
ATOM 914 C CA . GLU A 1 113 ? 7.330 -6.284 -12.131 1.00 94.19 113 GLU A CA 1
ATOM 915 C C . GLU A 1 113 ? 5.801 -6.367 -12.199 1.00 94.19 113 GLU A C 1
ATOM 917 O O . GLU A 1 113 ? 5.127 -6.432 -11.166 1.00 94.19 113 GLU A O 1
ATOM 922 N N . ARG A 1 114 ? 5.238 -6.431 -13.413 1.00 96.38 114 ARG A N 1
ATOM 923 C CA . ARG A 1 114 ? 3.791 -6.600 -13.613 1.00 96.38 114 ARG A CA 1
ATOM 924 C C . ARG A 1 114 ? 3.289 -7.899 -12.996 1.00 96.38 114 ARG A C 1
ATOM 926 O O . ARG A 1 114 ? 2.235 -7.906 -12.355 1.00 96.38 114 ARG A O 1
ATOM 933 N N . SER A 1 115 ? 4.038 -8.988 -13.167 1.00 96.25 115 SER A N 1
ATOM 934 C CA . SER A 1 115 ? 3.677 -10.299 -12.628 1.00 96.25 115 SER A CA 1
ATOM 935 C C . SER A 1 115 ? 3.555 -10.271 -11.100 1.00 96.25 115 SER A C 1
ATOM 937 O O . SER A 1 115 ? 2.615 -10.852 -10.552 1.00 96.25 115 SER A O 1
ATOM 939 N N . HIS A 1 116 ? 4.423 -9.523 -10.408 1.00 94.88 116 HIS A N 1
ATOM 940 C CA . HIS A 1 116 ? 4.376 -9.379 -8.954 1.00 94.88 116 HIS A CA 1
ATOM 941 C C . HIS A 1 116 ? 3.130 -8.620 -8.488 1.00 94.88 116 HIS A C 1
ATOM 943 O O . HIS A 1 116 ? 2.441 -9.098 -7.582 1.00 94.88 116 HIS A O 1
ATOM 949 N N . PHE A 1 117 ? 2.764 -7.512 -9.144 1.00 96.00 117 PHE A N 1
ATOM 950 C CA . PHE A 1 117 ? 1.517 -6.796 -8.839 1.00 96.00 117 PHE A CA 1
ATOM 951 C C . PHE A 1 117 ? 0.271 -7.654 -9.102 1.00 96.00 117 PHE A C 1
ATOM 953 O O . PHE A 1 117 ? -0.646 -7.691 -8.277 1.00 96.00 117 PHE A O 1
ATOM 960 N N . LEU A 1 118 ? 0.238 -8.387 -10.221 1.00 96.94 118 LEU A N 1
ATOM 961 C CA . LEU A 1 118 ? -0.875 -9.281 -10.557 1.00 96.94 118 LEU A CA 1
ATOM 962 C C . LEU A 1 118 ? -1.011 -10.431 -9.553 1.00 96.94 118 LEU A C 1
ATOM 964 O O . LEU A 1 118 ? -2.117 -10.705 -9.080 1.00 96.94 118 LEU A O 1
ATOM 968 N N . LYS A 1 119 ? 0.105 -11.075 -9.189 1.00 96.94 119 LYS A N 1
ATOM 969 C CA . LYS A 1 119 ? 0.139 -12.127 -8.166 1.00 96.94 119 LYS A CA 1
ATOM 970 C C . LYS A 1 119 ? -0.380 -11.594 -6.837 1.00 96.94 119 LYS A C 1
ATOM 972 O O . LYS A 1 119 ? -1.256 -12.212 -6.238 1.00 96.94 119 LYS A O 1
ATOM 977 N N . MET A 1 120 ? 0.109 -10.430 -6.413 1.00 96.38 120 MET A N 1
ATOM 978 C CA . MET A 1 120 ? -0.291 -9.787 -5.165 1.00 96.38 120 MET A CA 1
ATOM 979 C C . MET A 1 120 ? -1.802 -9.516 -5.124 1.00 96.38 120 MET A C 1
ATOM 981 O O . MET A 1 120 ? -2.467 -9.894 -4.162 1.00 96.38 120 MET A O 1
ATOM 985 N N . ALA A 1 121 ? -2.379 -8.945 -6.185 1.00 96.44 121 ALA A N 1
ATOM 986 C CA . ALA A 1 121 ? -3.801 -8.596 -6.236 1.00 96.44 121 ALA A CA 1
ATOM 987 C C . ALA A 1 121 ? -4.757 -9.791 -6.453 1.00 96.44 121 ALA A C 1
ATOM 989 O O . ALA A 1 121 ? -5.974 -9.646 -6.274 1.00 96.44 121 ALA A O 1
ATOM 990 N N . SER A 1 122 ? -4.241 -10.961 -6.842 1.00 97.12 122 SER A N 1
ATOM 991 C CA . SER A 1 122 ? -5.042 -12.124 -7.240 1.00 97.12 122 SER A CA 1
ATOM 992 C C . SER A 1 122 ? -6.046 -12.555 -6.161 1.00 97.12 122 SER A C 1
ATOM 994 O O . SER A 1 122 ? -5.688 -12.915 -5.043 1.00 97.12 122 SER A O 1
ATOM 996 N N . GLY A 1 123 ? -7.344 -12.494 -6.475 1.00 96.62 123 GLY A N 1
ATOM 997 C CA . GLY A 1 123 ? -8.418 -12.874 -5.545 1.00 96.62 123 GLY A CA 1
ATOM 998 C C . GLY A 1 123 ? -8.663 -11.910 -4.369 1.00 96.62 123 GLY A C 1
ATOM 999 O O . GLY A 1 123 ? -9.569 -12.157 -3.567 1.00 96.62 123 GLY A O 1
ATOM 1000 N N . CYS A 1 124 ? -7.924 -10.798 -4.282 1.00 97.38 124 CYS A N 1
ATOM 1001 C CA . CYS A 1 124 ? -7.991 -9.842 -3.170 1.00 97.38 124 CYS A CA 1
ATOM 1002 C C . CYS A 1 124 ? -8.835 -8.591 -3.463 1.00 97.38 124 CYS A C 1
ATOM 1004 O O . CYS A 1 124 ? -9.055 -7.773 -2.575 1.00 97.38 124 CYS A O 1
ATOM 1006 N N . THR A 1 125 ? -9.341 -8.426 -4.689 1.00 94.19 125 THR A N 1
ATOM 1007 C CA . THR A 1 125 ? -10.006 -7.184 -5.129 1.00 94.19 125 THR A CA 1
ATOM 1008 C C . THR A 1 125 ? -11.458 -7.036 -4.680 1.00 94.19 125 THR A C 1
ATOM 1010 O O . THR A 1 125 ? -12.022 -5.954 -4.807 1.00 94.19 125 THR A O 1
ATOM 1013 N N . LYS A 1 126 ? -12.092 -8.091 -4.155 1.00 94.50 126 LYS A N 1
ATOM 1014 C CA . LYS A 1 126 ? -13.462 -8.019 -3.625 1.00 94.50 126 LYS A CA 1
ATOM 1015 C C . LYS A 1 126 ? -13.442 -7.446 -2.207 1.00 94.50 126 LYS A C 1
ATOM 1017 O O . LYS A 1 126 ? -12.858 -8.059 -1.318 1.00 94.50 126 LYS A O 1
ATOM 1022 N N . LEU A 1 127 ? -14.144 -6.336 -1.985 1.00 91.31 127 LEU A N 1
ATOM 1023 C CA . LEU A 1 127 ? -14.284 -5.714 -0.669 1.00 91.31 127 LEU A CA 1
ATOM 1024 C C . LEU A 1 127 ? -15.297 -6.500 0.176 1.00 91.31 127 LEU A C 1
ATOM 1026 O O . LEU A 1 127 ? -16.409 -6.787 -0.269 1.00 91.31 127 LEU A O 1
ATOM 1030 N N . ARG A 1 128 ? -14.883 -6.919 1.380 1.00 85.50 128 ARG A N 1
ATOM 1031 C CA . ARG A 1 128 ? -15.633 -7.862 2.240 1.00 85.50 128 ARG A CA 1
ATOM 1032 C C . ARG A 1 128 ? -16.145 -7.249 3.547 1.00 85.50 128 ARG A C 1
ATOM 1034 O O . ARG A 1 128 ? -16.604 -7.986 4.413 1.00 85.50 128 ARG A O 1
ATOM 1041 N N . ALA A 1 129 ? -16.095 -5.928 3.685 1.00 88.88 129 ALA A N 1
ATOM 1042 C CA . ALA A 1 129 ? -16.643 -5.209 4.831 1.00 88.88 129 ALA A CA 1
ATOM 1043 C C . ALA A 1 129 ? -17.419 -3.970 4.367 1.00 88.88 129 ALA A C 1
ATOM 1045 O O . ALA A 1 129 ? -17.188 -3.468 3.269 1.00 88.88 129 ALA A O 1
ATOM 1046 N N . LYS A 1 130 ? -18.355 -3.503 5.204 1.00 89.44 130 LYS A N 1
ATOM 1047 C CA . LYS A 1 130 ? -19.107 -2.261 4.956 1.00 89.44 130 LYS A CA 1
ATOM 1048 C C . LYS A 1 130 ? -18.251 -1.025 5.207 1.00 89.44 130 LYS A C 1
ATOM 1050 O O . LYS A 1 130 ? -18.359 -0.047 4.480 1.00 89.44 130 LYS A O 1
ATOM 1055 N N . ASP A 1 131 ? -17.428 -1.078 6.248 1.00 94.25 131 ASP A N 1
ATOM 1056 C CA . ASP A 1 131 ? -16.499 -0.007 6.562 1.00 94.25 131 ASP A CA 1
ATOM 1057 C C . ASP A 1 131 ? -15.312 -0.031 5.578 1.00 94.25 131 ASP A C 1
ATOM 1059 O O . ASP A 1 131 ? -14.668 -1.077 5.435 1.00 94.25 131 ASP A O 1
ATOM 1063 N N . PRO A 1 132 ? -15.000 1.088 4.898 1.00 95.06 132 PRO A N 1
ATOM 1064 C CA . PRO A 1 132 ? -13.921 1.127 3.915 1.00 95.06 132 PRO A CA 1
ATOM 1065 C C . PRO A 1 132 ? -12.534 0.831 4.499 1.00 95.06 132 PRO A C 1
ATOM 1067 O O . PRO A 1 132 ? -11.715 0.220 3.813 1.00 95.06 132 PRO A O 1
ATOM 1070 N N . CYS A 1 133 ? -12.267 1.225 5.750 1.00 97.31 133 CYS A N 1
ATOM 1071 C CA . CYS A 1 133 ? -10.982 0.968 6.398 1.00 97.31 133 CYS A CA 1
ATOM 1072 C C . CYS A 1 133 ? -10.792 -0.535 6.634 1.00 97.31 133 CYS A C 1
ATOM 1074 O O . CYS A 1 133 ? -9.771 -1.099 6.241 1.00 97.31 133 CYS A O 1
ATOM 1076 N N . ASP A 1 134 ? -11.800 -1.210 7.195 1.00 97.56 134 ASP A N 1
ATOM 1077 C CA . ASP A 1 134 ? -11.757 -2.663 7.389 1.00 97.56 134 ASP A CA 1
ATOM 1078 C C . ASP A 1 134 ? -11.721 -3.421 6.051 1.00 97.56 134 ASP A C 1
ATOM 1080 O O . ASP A 1 134 ? -10.998 -4.407 5.905 1.00 97.56 134 ASP A O 1
ATOM 1084 N N . ALA A 1 135 ? -12.464 -2.957 5.041 1.00 96.62 135 ALA A N 1
ATOM 1085 C CA . ALA A 1 135 ? -12.518 -3.614 3.738 1.00 96.62 135 ALA A CA 1
ATOM 1086 C C . ALA A 1 135 ? -11.159 -3.597 3.023 1.00 96.62 135 ALA A C 1
ATOM 1088 O O . ALA A 1 135 ? -10.726 -4.624 2.491 1.00 96.62 135 ALA A O 1
ATOM 1089 N N . VAL A 1 136 ? -10.481 -2.446 3.032 1.00 97.56 136 VAL A N 1
ATOM 1090 C CA . VAL A 1 136 ? -9.147 -2.295 2.440 1.00 97.56 136 VAL A CA 1
ATOM 1091 C C . VAL A 1 136 ? -8.093 -3.024 3.267 1.00 97.56 136 VAL A C 1
ATOM 1093 O O . VAL A 1 136 ? -7.209 -3.652 2.689 1.00 97.56 136 VAL A O 1
ATOM 1096 N N . TYR A 1 137 ? -8.204 -3.035 4.595 1.00 98.00 137 TYR A N 1
ATOM 1097 C CA . TYR A 1 137 ? -7.324 -3.839 5.441 1.00 98.00 137 TYR A CA 1
ATOM 1098 C C . TYR A 1 137 ? -7.386 -5.331 5.087 1.00 98.00 137 TYR A C 1
ATOM 1100 O O . TYR A 1 137 ? -6.356 -5.960 4.857 1.00 98.00 137 TYR A O 1
ATOM 1108 N N . ILE A 1 138 ? -8.593 -5.891 4.943 1.00 97.19 138 ILE A N 1
ATOM 1109 C CA . ILE A 1 138 ? -8.780 -7.294 4.538 1.00 97.19 138 ILE A CA 1
ATOM 1110 C C . ILE A 1 138 ? -8.143 -7.567 3.166 1.00 97.19 138 ILE A C 1
ATOM 1112 O O . ILE A 1 138 ? -7.532 -8.622 2.969 1.00 97.19 138 ILE A O 1
ATOM 1116 N N . ALA A 1 139 ? -8.264 -6.628 2.222 1.00 97.62 139 ALA A N 1
ATOM 1117 C CA . ALA A 1 139 ? -7.621 -6.740 0.914 1.00 97.62 139 ALA A CA 1
ATOM 1118 C C . ALA A 1 139 ? -6.086 -6.738 1.030 1.00 97.62 139 ALA A C 1
ATOM 1120 O O . ALA A 1 139 ? -5.436 -7.583 0.422 1.00 97.62 139 ALA A O 1
ATOM 1121 N N . ASN A 1 140 ? -5.515 -5.867 1.863 1.00 97.75 140 ASN A N 1
ATOM 1122 C CA . ASN A 1 140 ? -4.071 -5.781 2.097 1.00 97.75 140 ASN A CA 1
ATOM 1123 C C . ASN A 1 140 ? -3.504 -7.030 2.794 1.00 97.75 140 ASN A C 1
ATOM 1125 O O . ASN A 1 140 ? -2.472 -7.552 2.382 1.00 97.75 140 ASN A O 1
ATOM 1129 N N . VAL A 1 141 ? -4.213 -7.596 3.777 1.00 97.75 141 VAL A N 1
ATOM 1130 C CA . VAL A 1 141 ? -3.833 -8.884 4.389 1.00 97.75 141 VAL A CA 1
ATOM 1131 C C . VAL A 1 141 ? -3.843 -10.015 3.352 1.00 97.75 141 VAL A C 1
ATOM 1133 O O . VAL A 1 141 ? -2.957 -10.868 3.343 1.00 97.75 141 VAL A O 1
ATOM 1136 N N . CYS A 1 142 ? -4.829 -10.028 2.450 1.00 98.06 142 CYS A N 1
ATOM 1137 C CA . CYS A 1 142 ? -4.870 -10.971 1.331 1.00 98.06 142 CYS A CA 1
ATOM 1138 C C . CYS A 1 142 ? -3.671 -10.778 0.380 1.00 98.06 142 CYS A C 1
ATOM 1140 O O . CYS A 1 142 ? -3.017 -11.754 0.017 1.00 98.06 142 CYS A O 1
ATOM 1142 N N . MET A 1 143 ? -3.330 -9.530 0.049 1.00 97.62 143 MET A N 1
ATOM 1143 C CA . MET A 1 143 ? -2.183 -9.183 -0.795 1.00 97.62 143 MET A CA 1
ATOM 1144 C C . MET A 1 143 ? -0.846 -9.627 -0.181 1.00 97.62 143 MET A C 1
ATOM 1146 O O . MET A 1 143 ? -0.053 -10.265 -0.875 1.00 97.62 143 MET A O 1
ATOM 1150 N N . LYS A 1 144 ? -0.630 -9.400 1.128 1.00 96.19 144 LYS A N 1
ATOM 1151 C CA . LYS A 1 144 ? 0.535 -9.942 1.858 1.00 96.19 144 LYS A CA 1
ATOM 1152 C C . LYS A 1 144 ? 0.619 -11.461 1.752 1.00 96.19 144 LYS A C 1
ATOM 1154 O O . LYS A 1 144 ? 1.691 -11.992 1.496 1.00 96.19 144 LYS A O 1
ATOM 1159 N N . ARG A 1 145 ? -0.497 -12.183 1.898 1.00 96.94 145 ARG A N 1
ATOM 1160 C CA . ARG A 1 145 ? -0.496 -13.656 1.781 1.00 96.94 145 ARG A CA 1
ATOM 1161 C C . ARG A 1 145 ? -0.074 -14.141 0.395 1.00 96.94 145 ARG A C 1
ATOM 1163 O O . ARG A 1 145 ? 0.589 -15.166 0.295 1.00 96.94 145 ARG A O 1
ATOM 1170 N N . ASN A 1 146 ? -0.442 -13.416 -0.658 1.00 97.31 146 ASN A N 1
ATOM 1171 C CA . ASN A 1 146 ? -0.093 -13.792 -2.025 1.00 97.31 146 ASN A CA 1
ATOM 1172 C C . ASN A 1 146 ? 1.376 -13.513 -2.371 1.00 97.31 146 ASN A C 1
ATOM 1174 O O . ASN A 1 146 ? 1.984 -14.274 -3.128 1.00 97.31 146 ASN A O 1
ATOM 1178 N N . ALA A 1 147 ? 1.929 -12.400 -1.883 1.00 94.69 147 ALA A N 1
ATOM 1179 C CA . ALA A 1 147 ? 3.247 -11.920 -2.287 1.00 94.69 147 ALA A CA 1
ATOM 1180 C C . ALA A 1 147 ? 3.918 -11.069 -1.194 1.00 94.69 147 ALA A C 1
ATOM 1182 O O . ALA A 1 147 ? 4.228 -9.905 -1.430 1.00 94.69 147 ALA A O 1
ATOM 1183 N N . ASN A 1 148 ? 4.141 -11.641 -0.005 1.00 93.56 148 ASN A N 1
ATOM 1184 C CA . ASN A 1 148 ? 4.659 -10.903 1.156 1.00 93.56 148 ASN A CA 1
ATOM 1185 C C . ASN A 1 148 ? 5.981 -10.181 0.872 1.00 93.56 148 ASN A C 1
ATOM 1187 O O . ASN A 1 148 ? 6.154 -9.038 1.271 1.00 93.56 148 ASN A O 1
ATOM 1191 N N . ASP A 1 149 ? 6.864 -10.838 0.124 1.00 89.50 149 ASP A N 1
ATOM 1192 C CA . ASP A 1 149 ? 8.186 -10.330 -0.246 1.00 89.50 149 ASP A CA 1
ATOM 1193 C C . ASP A 1 149 ? 8.125 -9.043 -1.090 1.00 89.50 149 ASP A C 1
ATOM 1195 O O . ASP A 1 149 ? 9.023 -8.211 -1.017 1.00 89.50 149 ASP A O 1
ATOM 1199 N N . TYR A 1 150 ? 7.044 -8.856 -1.852 1.00 91.31 150 TYR A N 1
ATOM 1200 C CA . TYR A 1 150 ? 6.821 -7.688 -2.712 1.00 91.31 150 TYR A CA 1
ATOM 1201 C C . TYR A 1 150 ? 5.784 -6.724 -2.135 1.00 91.31 150 TYR A C 1
ATOM 1203 O O . TYR A 1 150 ? 5.513 -5.674 -2.719 1.00 91.31 150 TYR A O 1
ATOM 1211 N N . TYR A 1 151 ? 5.135 -7.077 -1.030 1.00 93.50 151 TYR A N 1
ATOM 1212 C CA . TYR A 1 151 ? 4.088 -6.247 -0.467 1.00 93.50 151 TYR A CA 1
ATOM 1213 C C . TYR A 1 151 ? 4.697 -4.990 0.150 1.00 93.50 151 TYR A C 1
ATOM 1215 O O . TYR A 1 151 ? 5.569 -5.074 1.009 1.00 93.50 151 TYR A O 1
ATOM 1223 N N . TYR A 1 152 ? 4.202 -3.824 -0.257 1.00 91.25 152 TYR A N 1
ATOM 1224 C CA . TYR A 1 152 ? 4.663 -2.547 0.265 1.00 91.25 152 TYR A CA 1
ATOM 1225 C C . TYR A 1 152 ? 3.497 -1.569 0.411 1.00 91.25 152 TYR A C 1
ATOM 1227 O O . TYR A 1 152 ? 2.672 -1.440 -0.495 1.00 91.25 152 TYR A O 1
ATOM 1235 N N . ILE A 1 153 ? 3.445 -0.858 1.538 1.00 91.44 153 ILE A N 1
ATOM 1236 C CA . ILE A 1 153 ? 2.595 0.322 1.716 1.00 91.44 153 ILE A CA 1
ATOM 1237 C C . ILE A 1 153 ? 3.541 1.513 1.808 1.00 91.44 153 ILE A C 1
ATOM 1239 O O . ILE A 1 153 ? 4.477 1.443 2.599 1.00 91.44 153 ILE A O 1
ATOM 1243 N N . PRO A 1 154 ? 3.332 2.602 1.055 1.00 91.75 154 PRO A N 1
ATOM 1244 C CA . PRO A 1 154 ? 4.122 3.809 1.266 1.00 91.75 154 PRO A CA 1
ATOM 1245 C C . PRO A 1 154 ? 3.900 4.311 2.689 1.00 91.75 154 PRO A C 1
ATOM 1247 O O . PRO A 1 154 ? 2.762 4.397 3.117 1.00 91.75 154 PRO A O 1
ATOM 1250 N N . TYR A 1 155 ? 4.967 4.598 3.425 1.00 89.62 155 TYR A N 1
ATOM 1251 C CA . TYR A 1 155 ? 4.906 5.263 4.736 1.00 89.62 155 TYR A CA 1
ATOM 1252 C C . TYR A 1 155 ? 6.198 6.033 5.033 1.00 89.62 155 TYR A C 1
ATOM 1254 O O . TYR A 1 155 ? 6.153 7.069 5.692 1.00 89.62 155 TYR A O 1
ATOM 1262 N N . ASP A 1 156 ? 7.337 5.560 4.516 1.00 80.38 156 ASP A N 1
ATOM 1263 C CA . ASP A 1 156 ? 8.646 6.182 4.713 1.00 80.38 156 ASP A CA 1
ATOM 1264 C C . ASP A 1 156 ? 8.917 7.274 3.670 1.00 80.38 156 ASP A C 1
ATOM 1266 O O . ASP A 1 156 ? 9.589 7.083 2.655 1.00 80.38 156 ASP A O 1
ATOM 1270 N N . VAL A 1 157 ? 8.337 8.442 3.927 1.00 71.69 157 VAL A N 1
ATOM 1271 C CA . VAL A 1 157 ? 8.466 9.644 3.093 1.00 71.69 157 VAL A CA 1
ATOM 1272 C C . VAL A 1 157 ? 9.936 10.010 2.855 1.00 71.69 157 VAL A C 1
ATOM 1274 O O . VAL A 1 157 ? 10.292 10.430 1.751 1.00 71.69 157 VAL A O 1
ATOM 1277 N N . GLU A 1 158 ? 10.797 9.841 3.862 1.00 73.38 158 GLU A N 1
ATOM 1278 C CA . GLU A 1 158 ? 12.201 10.245 3.804 1.00 73.38 158 GLU A CA 1
ATOM 1279 C C . GLU A 1 158 ? 13.019 9.305 2.915 1.00 73.38 158 GLU A C 1
ATOM 1281 O O . GLU A 1 158 ? 13.717 9.768 2.006 1.00 73.38 158 GLU A O 1
ATOM 1286 N N . TYR A 1 159 ? 12.885 7.992 3.112 1.00 75.00 159 TYR A N 1
ATOM 1287 C CA . TYR A 1 159 ? 13.569 6.989 2.299 1.00 75.00 159 TYR A CA 1
ATOM 1288 C C . TYR A 1 159 ? 13.240 7.145 0.810 1.00 75.00 159 TYR A C 1
ATOM 1290 O O . TYR A 1 159 ? 14.146 7.232 -0.027 1.00 75.00 159 TYR A O 1
ATOM 1298 N N . TRP A 1 160 ? 11.955 7.281 0.468 1.00 70.06 160 TRP A N 1
ATOM 1299 C CA . TRP A 1 160 ? 11.524 7.460 -0.923 1.00 70.06 160 TRP A CA 1
ATOM 1300 C C . TRP A 1 160 ? 11.953 8.798 -1.515 1.00 70.06 160 TRP A C 1
ATOM 1302 O O . TRP A 1 160 ? 12.386 8.854 -2.667 1.00 70.06 160 TRP A O 1
ATOM 1312 N N . SER A 1 161 ? 11.905 9.873 -0.725 1.00 67.69 161 SER A N 1
ATOM 1313 C CA . SER A 1 161 ? 12.403 11.183 -1.156 1.00 67.69 161 SER A CA 1
ATOM 1314 C C . SER A 1 161 ? 13.891 11.149 -1.493 1.00 67.69 161 SER A C 1
ATOM 1316 O O . SER A 1 161 ? 14.331 11.835 -2.417 1.00 67.69 161 SER A O 1
ATOM 1318 N N . ASN A 1 162 ? 14.671 10.351 -0.765 1.00 70.25 162 ASN A N 1
ATOM 1319 C CA . ASN A 1 162 ? 16.102 10.204 -1.000 1.00 70.25 162 ASN A CA 1
ATOM 1320 C C . ASN A 1 162 ? 16.397 9.281 -2.193 1.00 70.25 162 ASN A C 1
ATOM 1322 O O . ASN A 1 162 ? 17.255 9.618 -3.010 1.00 70.25 162 ASN A O 1
ATOM 1326 N N . ARG A 1 163 ? 15.638 8.190 -2.379 1.00 67.44 163 ARG A N 1
ATOM 1327 C CA . ARG A 1 163 ? 15.746 7.329 -3.574 1.00 67.44 163 ARG A CA 1
ATOM 1328 C C . ARG A 1 163 ? 15.449 8.110 -4.863 1.00 67.44 163 ARG A C 1
ATOM 1330 O O . ARG A 1 163 ? 16.243 8.061 -5.800 1.00 67.44 163 ARG A O 1
ATOM 1337 N N . ASN A 1 164 ? 14.389 8.922 -4.871 1.00 60.88 164 ASN A N 1
ATOM 1338 C CA . ASN A 1 164 ? 14.002 9.757 -6.019 1.00 60.88 164 ASN A CA 1
ATOM 1339 C C . ASN A 1 164 ? 15.076 10.780 -6.436 1.00 60.88 164 ASN A C 1
ATOM 1341 O O . ASN A 1 164 ? 15.101 11.213 -7.588 1.00 60.88 164 ASN A O 1
ATOM 1345 N N . LYS A 1 165 ? 15.943 11.207 -5.509 1.00 62.72 165 LYS A N 1
ATOM 1346 C CA . LYS A 1 165 ? 17.051 12.130 -5.803 1.00 62.72 165 LYS A CA 1
ATOM 1347 C C . LYS A 1 165 ? 18.259 11.421 -6.413 1.00 62.72 165 LYS A C 1
ATOM 1349 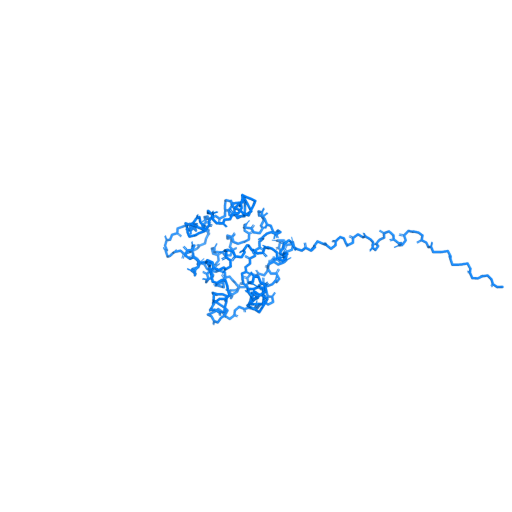O O . LYS A 1 165 ? 18.957 12.036 -7.207 1.00 62.72 165 LYS A O 1
ATOM 1354 N N . ASN A 1 166 ? 18.490 10.161 -6.045 1.00 58.72 166 ASN A N 1
ATOM 1355 C CA . ASN A 1 166 ? 19.662 9.385 -6.462 1.00 58.72 166 ASN A CA 1
ATOM 1356 C C . ASN A 1 166 ? 19.429 8.563 -7.743 1.00 58.72 166 ASN A C 1
ATOM 1358 O O . ASN A 1 166 ? 20.392 8.120 -8.357 1.00 58.72 166 ASN A O 1
ATOM 1362 N N . GLY A 1 167 ? 18.170 8.338 -8.133 1.00 55.34 167 GLY A N 1
ATOM 1363 C CA . GLY A 1 167 ? 17.790 7.675 -9.388 1.00 55.34 167 GLY A CA 1
ATOM 1364 C C . GLY A 1 167 ? 17.684 8.606 -10.605 1.00 55.34 167 GLY A C 1
ATOM 1365 O O . GLY A 1 167 ? 17.154 8.182 -11.630 1.00 55.34 167 GLY A O 1
ATOM 1366 N N . LYS A 1 168 ? 18.131 9.864 -10.481 1.00 44.19 168 LYS A N 1
ATOM 1367 C CA . LYS A 1 168 ? 18.195 10.866 -11.555 1.00 44.19 168 LYS A CA 1
ATOM 1368 C C . LYS A 1 168 ? 19.621 11.080 -12.036 1.00 44.19 168 LYS A C 1
ATOM 1370 O O . LYS A 1 168 ? 20.525 11.100 -11.174 1.00 44.19 168 LYS A O 1
#

pLDDT: mean 84.85, std 18.33, range [36.12, 98.62]

Secondary structure (DSSP, 8-state):
--------HHHHTSSS-------S--TT-S-HHHHHHTTHHHHHHHHHHHH---HHHHHHHHH-S-SSS----HHHHHHHHHHHHHTT---TT-SB--THHHHHHGGGS-HHHHHHHHHHHTTT-B---SSHHHHHHHHHHHHHHHHGGG------HHHHHHHHHH--

Radius of gyration: 19.96 Å; chains: 1; bounding box: 70×42×52 Å

Organism: NCBI:txid1564500